Protein AF-A0A4Y7SFR7-F1 (afdb_monomer)

Secondary structure (DSSP, 8-state):
------HHHHHHHHHSS----TTEEEEEEEEEEESTTSTT-EEEEEEE-STT-TT-EEEEPPSS---HHHHHHHHHHHHHHHS-TTSEEEEEE--HHHHHIIIIIHHHHHHTTT-STTHHHHHHHHHHHHH-SS-EEEEE--TTSS-HHHHHHHHHHHHHHHSPP-S--

Sequence (169 aa):
MLSKLTLEGHLNRMYGSVLCSKGEMQVYTDGSSVGNGTNAARAGAGVFFGVGNRKNGSYRVPGPEQTNNRGEIYAVYRALLSADPHKHLTIYTDSVYVINMLTEWAPERAAGGWRVTNGDIFRAVVATIKSRPAPVVLRQVKGHSGNAHNDAADELAKKGAWLQWSGTF

Structure (mmCIF, N/CA/C/O backbone):
data_AF-A0A4Y7SFR7-F1
#
_entry.id   AF-A0A4Y7SFR7-F1
#
loop_
_atom_site.group_PDB
_atom_site.id
_atom_site.type_symbol
_atom_site.label_atom_id
_atom_site.label_alt_id
_atom_site.label_comp_id
_atom_site.label_asym_id
_atom_site.label_entity_id
_atom_site.label_seq_id
_atom_site.pdbx_PDB_ins_code
_atom_site.Cartn_x
_atom_site.Cartn_y
_atom_site.Cartn_z
_atom_site.occupancy
_atom_site.B_iso_or_equiv
_atom_site.auth_seq_id
_atom_site.auth_comp_id
_atom_site.auth_asym_id
_atom_site.auth_atom_id
_atom_site.pdbx_PDB_model_num
ATOM 1 N N . MET A 1 1 ? -46.996 20.084 27.160 1.00 41.44 1 MET A N 1
ATOM 2 C CA . MET A 1 1 ? -46.803 18.926 26.261 1.00 41.44 1 MET A CA 1
ATOM 3 C C . MET A 1 1 ? -45.345 18.952 25.813 1.00 41.44 1 MET A C 1
ATOM 5 O O . MET A 1 1 ? -44.991 19.805 25.013 1.00 41.44 1 MET A O 1
ATOM 9 N N . LEU A 1 2 ? -44.462 18.159 26.428 1.00 49.84 2 LEU A N 1
ATOM 10 C CA . LEU A 1 2 ? -43.043 18.144 26.047 1.00 49.84 2 LEU A CA 1
ATOM 11 C C . LEU A 1 2 ? -42.910 17.383 24.724 1.00 49.84 2 LEU A C 1
ATOM 13 O O . LEU A 1 2 ? -43.231 16.196 24.662 1.00 49.84 2 LEU A O 1
ATOM 17 N N . SER A 1 3 ? -42.489 18.072 23.664 1.00 61.78 3 SER A N 1
ATOM 18 C CA . SER A 1 3 ? -42.194 17.453 22.372 1.00 61.78 3 SER A CA 1
ATOM 19 C C . SER A 1 3 ? -41.123 16.381 22.567 1.00 61.78 3 SER A C 1
ATOM 21 O O . SER A 1 3 ? -40.047 16.677 23.092 1.00 61.78 3 SER A O 1
ATOM 23 N N . LYS A 1 4 ? -41.402 15.142 22.148 1.00 72.56 4 LYS A N 1
ATOM 24 C CA . LYS A 1 4 ? -40.386 14.087 22.104 1.00 72.56 4 LYS A CA 1
ATOM 25 C C . LYS A 1 4 ? -39.333 14.500 21.080 1.00 72.56 4 LYS A C 1
ATOM 27 O O . LYS A 1 4 ? -39.574 14.419 19.880 1.00 72.56 4 LYS A O 1
ATOM 32 N N . LEU A 1 5 ? -38.193 14.984 21.560 1.00 72.62 5 LEU A N 1
ATOM 33 C CA . LEU A 1 5 ? -37.014 15.155 20.721 1.00 72.62 5 LEU A CA 1
ATOM 34 C C . LEU A 1 5 ? -36.647 13.789 20.129 1.00 72.62 5 LEU A C 1
ATOM 36 O O . LEU A 1 5 ? -36.745 12.754 20.795 1.00 72.62 5 LEU A O 1
ATOM 40 N N . THR A 1 6 ? -36.243 13.790 18.863 1.00 80.19 6 THR A N 1
ATOM 41 C CA . THR A 1 6 ? -35.660 12.615 18.215 1.00 80.19 6 THR A CA 1
ATOM 42 C C . THR A 1 6 ? -34.358 12.231 18.927 1.00 80.19 6 THR A C 1
ATOM 44 O O . THR A 1 6 ? -33.751 13.051 19.621 1.00 80.19 6 THR A O 1
ATOM 47 N N . LEU A 1 7 ? -33.899 10.986 18.759 1.00 74.56 7 LEU A N 1
ATOM 48 C CA . LEU A 1 7 ? -32.610 10.540 19.308 1.00 74.56 7 LEU A CA 1
ATOM 49 C C . LEU A 1 7 ? -31.467 11.485 18.898 1.00 74.56 7 LEU A C 1
ATOM 51 O O . LEU A 1 7 ? -30.637 11.849 19.724 1.00 74.56 7 LEU A O 1
ATOM 55 N N . GLU A 1 8 ? -31.479 11.935 17.645 1.00 72.69 8 GLU A N 1
ATOM 56 C CA . GLU A 1 8 ? -30.536 12.919 17.111 1.00 72.69 8 GLU A CA 1
ATOM 57 C C . GLU A 1 8 ? -30.603 14.260 17.861 1.00 72.69 8 GLU A C 1
ATOM 59 O O . GLU A 1 8 ? -29.572 14.793 18.269 1.00 72.69 8 GLU A O 1
ATOM 64 N N . GLY A 1 9 ? -31.812 14.760 18.146 1.00 81.00 9 GLY A N 1
ATOM 65 C CA . GLY A 1 9 ? -32.014 15.973 18.942 1.00 81.00 9 GLY A CA 1
ATOM 66 C C . GLY A 1 9 ? -31.517 15.846 20.387 1.00 81.00 9 GLY A C 1
ATOM 67 O O . GLY A 1 9 ? -30.970 16.801 20.938 1.00 81.00 9 GLY A O 1
ATOM 68 N N . HIS A 1 10 ? -31.650 14.665 21.000 1.00 84.12 10 HIS A N 1
ATOM 69 C CA . HIS A 1 10 ? -31.079 14.398 22.324 1.00 84.12 10 HIS A CA 1
ATOM 70 C C . HIS A 1 10 ? -29.546 14.370 22.306 1.00 84.12 10 HIS A C 1
ATOM 72 O O . HIS A 1 10 ? -28.918 14.972 23.178 1.00 84.12 10 HIS A O 1
ATOM 78 N N . LEU A 1 11 ? -28.943 13.707 21.317 1.00 81.69 11 LEU A N 1
ATOM 79 C CA . LEU A 1 11 ? -27.488 13.579 21.211 1.00 81.69 11 LEU A CA 1
ATOM 80 C C . LEU A 1 11 ? -26.813 14.924 20.922 1.00 81.69 11 LEU A C 1
ATOM 82 O O . LEU A 1 11 ? -25.828 15.258 21.578 1.00 81.69 11 LEU A O 1
ATOM 86 N N . ASN A 1 12 ? -27.378 15.728 20.017 1.00 78.62 12 ASN A N 1
ATOM 87 C CA . ASN A 1 12 ? -26.839 17.048 19.682 1.00 78.62 12 ASN A CA 1
ATOM 88 C C . ASN A 1 12 ? -26.905 18.012 20.880 1.00 78.62 12 ASN A C 1
ATOM 90 O O . ASN A 1 12 ? -25.972 18.762 21.145 1.00 78.62 12 ASN A O 1
ATOM 94 N N . ARG A 1 13 ? -27.976 17.942 21.682 1.00 83.56 13 ARG A N 1
ATOM 95 C CA . ARG A 1 13 ? -28.082 18.732 22.918 1.00 83.56 13 ARG A CA 1
ATOM 96 C C . ARG A 1 13 ? -27.041 18.332 23.969 1.00 83.56 13 ARG A C 1
ATOM 98 O O . ARG A 1 13 ? -26.591 19.189 24.721 1.00 83.56 13 ARG A O 1
ATOM 105 N N . MET A 1 14 ? -26.707 17.045 24.059 1.00 82.50 14 MET A N 1
ATOM 106 C CA . MET A 1 14 ? -25.790 16.526 25.076 1.00 82.50 14 MET A CA 1
ATOM 107 C C . MET A 1 14 ? -24.320 16.758 24.719 1.00 82.50 14 MET A C 1
ATOM 109 O O . MET A 1 14 ? -23.529 17.070 25.605 1.00 82.50 14 MET A O 1
ATOM 113 N N . TYR A 1 15 ? -23.953 16.610 23.445 1.00 79.00 15 TYR A N 1
ATOM 114 C CA . TYR A 1 15 ? -22.549 16.602 23.030 1.00 79.00 15 TYR A CA 1
ATOM 115 C C . TYR A 1 15 ? -22.183 17.665 21.979 1.00 79.00 15 TYR A C 1
ATOM 117 O O . TYR A 1 15 ? -21.015 17.778 21.612 1.00 79.00 15 TYR A O 1
ATOM 125 N N . GLY A 1 16 ? -23.147 18.443 21.480 1.00 75.69 16 GLY A N 1
ATOM 126 C CA . GLY A 1 16 ? -22.974 19.266 20.281 1.00 75.69 16 GLY A CA 1
ATOM 127 C C . GLY A 1 16 ? -22.976 18.426 18.999 1.00 75.69 16 GLY A C 1
ATOM 128 O O . GLY A 1 16 ? -23.386 17.262 18.998 1.00 75.69 16 GLY A O 1
ATOM 129 N N . SER A 1 17 ? -22.507 19.010 17.892 1.00 64.25 17 SER A N 1
ATOM 130 C CA . SER A 1 17 ? -22.423 18.321 16.598 1.00 64.25 17 SER A CA 1
ATOM 131 C C . SER A 1 17 ? -21.336 17.238 16.645 1.00 64.25 17 SER A C 1
ATOM 133 O O . SER A 1 17 ? -20.165 17.497 16.371 1.00 64.25 17 SER A O 1
ATOM 135 N N . VAL A 1 18 ? -21.709 16.025 17.057 1.00 59.28 18 VAL A N 1
ATOM 136 C CA . VAL A 1 18 ? -20.794 14.882 17.169 1.00 59.28 18 VAL A CA 1
ATOM 137 C C . VAL A 1 18 ? -20.971 13.946 15.985 1.00 59.28 18 VAL A C 1
ATOM 139 O O . VAL A 1 18 ? -22.001 13.291 15.833 1.00 59.28 18 VAL A O 1
ATOM 142 N N . LEU A 1 19 ? -19.921 13.824 15.173 1.00 54.00 19 LEU A N 1
ATOM 143 C CA . LEU A 1 19 ? -19.813 12.792 14.146 1.00 54.00 19 LEU A CA 1
ATOM 144 C C . LEU A 1 19 ? -19.311 11.493 14.791 1.00 54.00 19 LEU A C 1
ATOM 146 O O . LEU A 1 19 ? -18.157 11.384 15.199 1.00 54.00 19 LEU A O 1
ATOM 150 N N . CYS A 1 20 ? -20.181 10.487 14.887 1.00 51.09 20 CYS A N 1
ATOM 151 C CA . CYS A 1 20 ? -19.804 9.152 15.345 1.00 51.09 20 CYS A CA 1
ATOM 152 C C . CYS A 1 20 ? -19.335 8.304 14.151 1.00 51.09 20 CYS A C 1
ATOM 154 O O . CYS A 1 20 ? -20.140 7.668 13.473 1.00 51.09 20 CYS A O 1
ATOM 156 N N . SER A 1 21 ? -18.025 8.268 13.891 1.00 50.22 21 SER A N 1
ATOM 157 C CA . SER A 1 21 ? -17.428 7.330 12.929 1.00 50.22 21 SER A CA 1
ATOM 158 C C . SER A 1 21 ? -17.252 5.954 13.584 1.00 50.22 21 SER A C 1
ATOM 160 O O . SER A 1 21 ? -16.174 5.576 14.030 1.00 50.22 21 SER A O 1
ATOM 162 N N . LYS A 1 22 ? -18.334 5.172 13.685 1.00 52.88 22 LYS A N 1
ATOM 163 C CA . LYS A 1 22 ? -18.271 3.767 14.149 1.00 52.88 22 LYS A CA 1
ATOM 164 C C . LYS A 1 22 ? -17.786 2.780 13.071 1.00 52.88 22 LYS A C 1
ATOM 166 O O . LYS A 1 22 ? -17.892 1.569 13.255 1.00 52.88 22 LYS A O 1
ATOM 171 N N . GLY A 1 23 ? -17.265 3.268 11.944 1.00 64.44 23 GLY A N 1
ATOM 172 C CA . GLY A 1 23 ? -17.009 2.454 10.751 1.00 64.44 23 GLY A CA 1
ATOM 173 C C . GLY A 1 23 ? -15.723 2.762 9.993 1.00 64.44 23 GLY A C 1
ATOM 174 O O . GLY A 1 23 ? -15.538 2.198 8.920 1.00 64.44 23 GLY A O 1
ATOM 175 N N . GLU A 1 24 ? -14.849 3.626 10.506 1.00 82.69 24 GLU A N 1
ATOM 176 C CA . GLU A 1 24 ? -13.572 3.920 9.857 1.00 82.69 24 GLU A CA 1
ATOM 177 C C . GLU A 1 24 ? -12.492 2.938 10.304 1.00 82.69 24 GLU A C 1
ATOM 179 O O . GLU A 1 24 ? -12.253 2.726 11.493 1.00 82.69 24 GLU A O 1
ATOM 184 N N . MET A 1 25 ? -11.843 2.314 9.329 1.00 94.31 25 MET A N 1
ATOM 185 C CA . MET A 1 25 ? -10.641 1.527 9.542 1.00 94.31 25 MET A CA 1
ATOM 186 C C . MET A 1 25 ? -9.436 2.401 9.252 1.00 94.31 25 MET A C 1
ATOM 188 O O . MET A 1 25 ? -9.374 3.058 8.217 1.00 94.31 25 MET A O 1
ATOM 192 N N . GLN A 1 26 ? -8.463 2.354 10.147 1.00 96.81 26 GLN A N 1
ATOM 193 C CA . GLN A 1 26 ? -7.177 3.003 9.962 1.00 96.81 26 GLN A CA 1
ATOM 194 C C . GLN A 1 26 ? -6.113 1.934 9.775 1.00 96.81 26 GLN A C 1
ATOM 196 O O . GLN A 1 26 ? -6.146 0.890 10.434 1.00 96.81 26 GLN A O 1
ATOM 201 N N . VAL A 1 27 ? -5.187 2.189 8.864 1.00 98.38 27 VAL A N 1
ATOM 202 C CA . VAL A 1 27 ? -4.085 1.281 8.575 1.00 98.38 27 VAL A CA 1
ATOM 203 C C . VAL A 1 27 ? -2.837 2.071 8.239 1.00 98.38 27 VAL A C 1
ATOM 205 O O . VAL A 1 27 ? -2.905 3.053 7.510 1.00 98.38 27 VAL A O 1
ATOM 208 N N . TYR A 1 28 ? -1.705 1.631 8.768 1.00 98.44 28 TYR A N 1
ATOM 209 C CA . TYR A 1 28 ? -0.384 2.138 8.436 1.00 98.44 28 TYR A CA 1
ATOM 210 C C . TYR A 1 28 ? 0.286 1.147 7.496 1.00 98.44 28 TYR A C 1
ATOM 212 O O . TYR A 1 28 ? 0.202 -0.068 7.704 1.00 98.44 28 TYR A O 1
ATOM 220 N N . THR A 1 29 ? 0.904 1.661 6.442 1.00 98.62 29 THR A N 1
ATOM 221 C CA . THR A 1 29 ? 1.552 0.853 5.412 1.00 98.62 29 THR A CA 1
ATOM 222 C C . THR A 1 29 ? 2.956 1.347 5.166 1.00 98.62 29 THR A C 1
ATOM 224 O O . THR A 1 29 ? 3.144 2.551 4.989 1.00 98.62 29 THR A O 1
ATOM 227 N N . ASP A 1 30 ? 3.892 0.410 5.065 1.00 98.06 30 ASP A N 1
ATOM 228 C CA . ASP A 1 30 ? 5.276 0.714 4.727 1.00 98.06 30 ASP A CA 1
ATOM 229 C C . ASP A 1 30 ? 5.892 -0.372 3.832 1.00 98.06 30 ASP A C 1
ATOM 231 O O . ASP A 1 30 ? 5.442 -1.526 3.812 1.00 98.06 30 ASP A O 1
ATOM 235 N N . GLY A 1 31 ? 6.905 0.013 3.064 1.00 97.06 31 GLY A N 1
ATOM 236 C CA . GLY A 1 31 ? 7.706 -0.844 2.211 1.00 97.06 31 GLY A CA 1
ATOM 237 C C . GLY A 1 31 ? 9.170 -0.809 2.617 1.00 97.06 31 GLY A C 1
ATOM 238 O O . GLY A 1 31 ? 9.740 0.242 2.868 1.00 97.06 31 GLY A O 1
ATOM 239 N N . SER A 1 32 ? 9.803 -1.978 2.612 1.00 96.12 32 SER A N 1
ATOM 240 C CA . SER A 1 32 ? 11.228 -2.104 2.904 1.00 96.12 32 SER A CA 1
ATOM 241 C C . SER A 1 32 ? 11.906 -2.919 1.818 1.00 96.12 32 SER A C 1
ATOM 243 O O . SER A 1 32 ? 11.313 -3.839 1.252 1.00 96.12 32 SER A O 1
ATOM 245 N N . SER A 1 33 ? 13.169 -2.622 1.532 1.00 94.69 33 SER A N 1
ATOM 246 C CA . SER A 1 33 ? 13.994 -3.466 0.673 1.00 94.69 33 SER A CA 1
ATOM 247 C C . SER A 1 33 ? 15.395 -3.636 1.241 1.00 94.69 33 SER A C 1
ATOM 249 O O . SER A 1 33 ? 16.042 -2.679 1.658 1.00 94.69 33 SER A O 1
ATOM 251 N N . VAL A 1 34 ? 15.878 -4.876 1.241 1.00 91.19 34 VAL A N 1
ATOM 252 C CA . VAL A 1 34 ? 17.259 -5.218 1.597 1.00 91.19 34 VAL A CA 1
ATOM 253 C C . VAL A 1 34 ? 18.044 -5.419 0.311 1.00 91.19 34 VAL A C 1
ATOM 255 O O . VAL A 1 34 ? 17.543 -6.067 -0.605 1.00 91.19 34 VAL A O 1
ATOM 258 N N . GLY A 1 35 ? 19.264 -4.879 0.237 1.00 84.94 35 GLY A N 1
ATOM 259 C CA . GLY A 1 35 ? 20.118 -5.011 -0.949 1.00 84.94 35 GLY A CA 1
ATOM 260 C C . GLY A 1 35 ? 19.536 -4.329 -2.191 1.00 84.94 35 GLY A C 1
ATOM 261 O O . GLY A 1 35 ? 19.737 -4.821 -3.300 1.00 84.94 35 GLY A O 1
ATOM 262 N N . ASN A 1 36 ? 18.778 -3.243 -2.007 1.00 80.38 36 ASN A N 1
ATOM 263 C CA . ASN A 1 36 ? 18.114 -2.510 -3.083 1.00 80.38 36 ASN A CA 1
ATOM 264 C C . ASN A 1 36 ? 19.099 -2.144 -4.211 1.00 80.38 36 ASN A C 1
ATOM 266 O O . ASN A 1 36 ? 20.207 -1.682 -3.945 1.00 80.38 36 ASN A O 1
ATOM 270 N N . GLY A 1 37 ? 18.696 -2.364 -5.465 1.00 75.06 37 GLY A N 1
ATOM 271 C CA . GLY A 1 37 ? 19.549 -2.148 -6.641 1.00 75.06 37 GLY A CA 1
ATOM 272 C C . GLY A 1 37 ? 20.547 -3.274 -6.946 1.00 75.06 37 GLY A C 1
ATOM 273 O O . GLY A 1 37 ? 21.329 -3.143 -7.882 1.00 75.06 37 GLY A O 1
ATOM 274 N N . THR A 1 38 ? 20.521 -4.384 -6.199 1.00 85.56 38 THR A N 1
ATOM 275 C CA . THR A 1 38 ? 21.367 -5.566 -6.448 1.00 85.56 38 THR A CA 1
ATOM 276 C C . THR A 1 38 ? 20.540 -6.786 -6.862 1.00 85.56 38 THR A C 1
ATOM 278 O O . THR A 1 38 ? 19.337 -6.851 -6.622 1.00 85.56 38 THR A O 1
ATOM 281 N N . ASN A 1 39 ? 21.190 -7.817 -7.411 1.00 81.31 39 ASN A N 1
ATOM 282 C CA . ASN A 1 39 ? 20.532 -9.092 -7.746 1.00 81.31 39 ASN A CA 1
ATOM 283 C C . ASN A 1 39 ? 20.053 -9.876 -6.511 1.00 81.31 39 ASN A C 1
ATOM 285 O O . ASN A 1 39 ? 19.255 -10.800 -6.635 1.00 81.31 39 ASN A O 1
ATOM 289 N N . ALA A 1 40 ? 20.544 -9.519 -5.321 1.00 86.88 40 ALA A N 1
ATOM 290 C CA . ALA A 1 40 ? 20.113 -10.093 -4.053 1.00 86.88 40 ALA A CA 1
ATOM 291 C C . ALA A 1 40 ? 18.984 -9.279 -3.401 1.00 86.88 40 ALA A C 1
ATOM 293 O O . ALA A 1 40 ? 18.648 -9.538 -2.244 1.00 86.88 40 ALA A O 1
ATOM 294 N N . ALA A 1 41 ? 18.421 -8.292 -4.110 1.00 92.75 41 ALA A N 1
ATOM 295 C CA . ALA A 1 41 ? 17.396 -7.427 -3.562 1.00 92.75 41 ALA A CA 1
ATOM 296 C C . ALA A 1 41 ? 16.161 -8.226 -3.129 1.00 92.75 41 ALA A C 1
ATOM 298 O O . ALA A 1 41 ? 15.663 -9.102 -3.842 1.00 92.75 41 ALA A O 1
ATOM 299 N N . ARG A 1 42 ? 15.650 -7.920 -1.9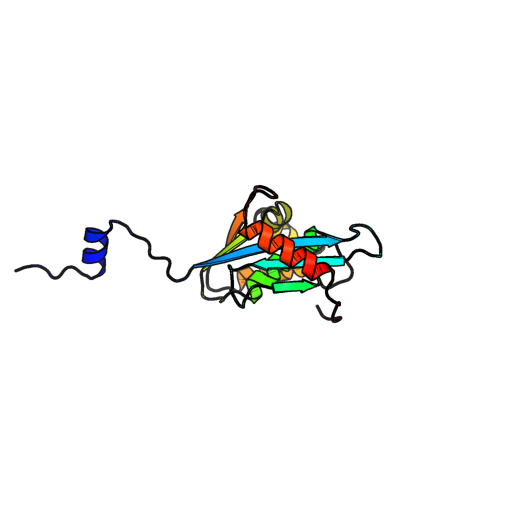37 1.00 95.06 42 ARG A N 1
ATOM 300 C CA . ARG A 1 42 ? 14.423 -8.518 -1.400 1.00 95.06 42 ARG A CA 1
ATOM 301 C C . ARG A 1 42 ? 13.555 -7.411 -0.847 1.00 95.06 42 ARG A C 1
ATOM 303 O O . ARG A 1 42 ? 13.985 -6.707 0.061 1.00 95.06 42 ARG A O 1
ATOM 310 N N . ALA A 1 43 ? 12.348 -7.273 -1.379 1.00 96.62 43 ALA A N 1
ATOM 311 C CA . ALA A 1 43 ? 11.396 -6.278 -0.924 1.00 96.62 43 ALA A CA 1
ATOM 312 C C . ALA A 1 43 ? 10.293 -6.918 -0.077 1.00 96.62 43 ALA A C 1
ATOM 314 O O . ALA A 1 43 ? 9.843 -8.042 -0.326 1.00 96.62 43 ALA A O 1
ATOM 315 N N . GLY A 1 44 ? 9.869 -6.185 0.940 1.00 97.56 44 GLY A N 1
ATOM 316 C CA . GLY A 1 44 ? 8.810 -6.538 1.862 1.00 97.56 44 GLY A CA 1
ATOM 317 C C . GLY A 1 44 ? 7.800 -5.410 1.999 1.00 97.56 44 GLY A C 1
ATOM 318 O O . GLY A 1 44 ? 8.104 -4.248 1.744 1.00 97.56 44 GLY A O 1
ATOM 319 N N . ALA A 1 45 ? 6.594 -5.783 2.401 1.00 98.31 45 ALA A N 1
ATOM 320 C CA . ALA A 1 45 ? 5.493 -4.874 2.661 1.00 98.31 45 ALA A CA 1
ATOM 321 C C . ALA A 1 45 ? 4.918 -5.142 4.051 1.00 98.31 45 ALA A C 1
ATOM 323 O O . ALA A 1 45 ? 4.718 -6.300 4.435 1.00 98.31 45 ALA A O 1
ATOM 324 N N . GLY A 1 46 ? 4.652 -4.073 4.791 1.00 98.44 46 GLY A N 1
ATOM 325 C CA . GLY A 1 46 ? 4.081 -4.103 6.12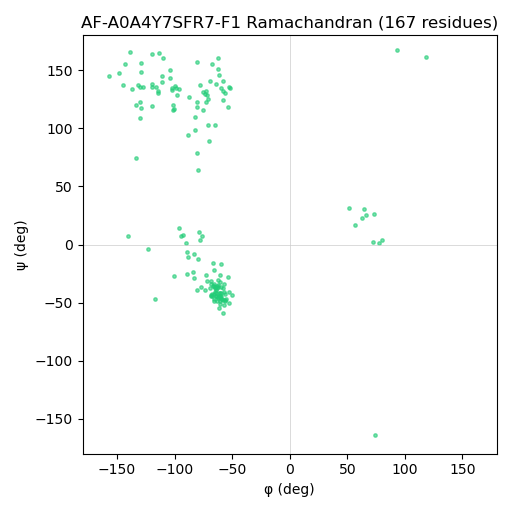9 1.00 98.44 46 GLY A CA 1
ATOM 326 C C . GLY A 1 46 ? 2.718 -3.430 6.156 1.00 98.44 46 GLY A C 1
ATOM 327 O O . GLY A 1 46 ? 2.530 -2.363 5.579 1.00 98.44 46 GLY A O 1
ATOM 328 N N . VAL A 1 47 ? 1.756 -4.065 6.823 1.00 98.62 47 VAL A N 1
ATOM 329 C CA . VAL A 1 47 ? 0.403 -3.529 7.014 1.00 98.62 47 VAL A CA 1
ATOM 330 C C . VAL A 1 47 ? 0.043 -3.620 8.488 1.00 98.62 47 VAL A C 1
ATOM 332 O O . VAL A 1 47 ? 0.036 -4.715 9.051 1.00 98.62 47 VAL A O 1
ATOM 335 N N . PHE A 1 48 ? -0.287 -2.488 9.105 1.00 98.38 48 PHE A N 1
ATOM 336 C CA . PHE A 1 48 ? -0.557 -2.384 10.536 1.00 98.38 48 PHE A CA 1
ATOM 337 C C . PHE A 1 48 ? -1.879 -1.654 10.818 1.00 98.38 48 PHE A C 1
ATOM 339 O O . PHE A 1 48 ? -1.994 -0.444 10.659 1.00 98.38 48 PHE A O 1
ATOM 346 N N . PHE A 1 49 ? -2.885 -2.395 11.275 1.00 96.88 49 PHE A N 1
ATOM 347 C CA . PHE A 1 49 ? -4.207 -1.912 11.690 1.00 96.88 49 PHE A CA 1
ATOM 348 C C . PHE A 1 49 ? -4.315 -1.654 13.209 1.00 96.88 49 PHE A C 1
ATOM 350 O O . PHE A 1 49 ? -5.417 -1.443 13.718 1.00 96.88 49 PHE A O 1
ATOM 357 N N . GLY A 1 50 ? -3.210 -1.738 13.958 1.00 94.25 50 GLY A N 1
ATOM 358 C CA . GLY A 1 50 ? -3.180 -1.547 15.414 1.00 94.25 50 GLY A CA 1
ATOM 359 C C . GLY A 1 50 ? -2.716 -2.779 16.194 1.00 94.25 50 GLY A C 1
ATOM 360 O O . GLY A 1 50 ? -2.719 -3.904 15.692 1.00 94.25 50 GLY A O 1
ATOM 361 N N . VAL A 1 51 ? -2.300 -2.578 17.446 1.00 92.12 51 VAL A N 1
ATOM 362 C CA . VAL A 1 51 ? -1.755 -3.641 18.310 1.00 92.12 51 VAL A CA 1
ATOM 363 C C . VAL A 1 51 ? -2.770 -4.777 18.485 1.00 92.12 51 VAL A C 1
ATOM 365 O O . VAL A 1 51 ? -3.944 -4.542 18.753 1.00 92.12 51 VAL A O 1
ATOM 368 N N . GLY A 1 52 ? -2.320 -6.023 18.306 1.00 91.44 52 GLY A N 1
ATOM 369 C CA . GLY A 1 52 ? -3.164 -7.218 18.436 1.00 91.44 52 GLY A CA 1
ATOM 370 C C . GLY A 1 52 ? -4.178 -7.428 17.304 1.00 91.44 52 GLY A C 1
ATOM 371 O O . GLY A 1 52 ? -4.935 -8.399 17.332 1.00 91.44 52 GLY A O 1
ATOM 372 N N . ASN A 1 53 ? -4.205 -6.561 16.286 1.00 94.12 53 ASN A N 1
ATOM 373 C CA . ASN A 1 53 ? -5.123 -6.726 15.170 1.00 94.12 53 ASN A CA 1
ATOM 374 C C . ASN A 1 53 ? -4.682 -7.890 14.270 1.00 94.12 53 ASN A C 1
ATOM 376 O O . ASN A 1 53 ? -3.594 -7.887 13.698 1.00 94.12 53 ASN A O 1
ATOM 380 N N . ARG A 1 54 ? -5.572 -8.871 14.088 1.00 95.00 54 ARG A N 1
ATOM 381 C CA . ARG A 1 54 ? -5.355 -10.044 13.224 1.00 95.00 54 ARG A CA 1
ATOM 382 C C . ARG A 1 54 ? -5.103 -9.713 11.750 1.00 95.00 54 ARG A C 1
ATOM 384 O O . ARG A 1 54 ? -4.670 -10.591 11.015 1.00 95.00 54 ARG A O 1
ATOM 391 N N . LYS A 1 55 ? -5.431 -8.497 11.303 1.00 95.94 55 LYS A N 1
ATOM 392 C CA . LYS A 1 55 ? -5.168 -8.027 9.935 1.00 95.94 55 LYS A CA 1
ATOM 393 C C . LYS A 1 55 ? -3.742 -7.502 9.741 1.00 95.94 55 LYS A C 1
ATOM 395 O O . LYS A 1 55 ? -3.373 -7.198 8.609 1.00 95.94 55 LYS A O 1
ATOM 400 N N . ASN A 1 56 ? -2.957 -7.371 10.813 1.00 97.56 56 ASN A N 1
ATOM 401 C CA . ASN A 1 56 ? -1.553 -6.995 10.696 1.00 97.56 56 ASN A CA 1
ATOM 402 C C . ASN A 1 56 ? -0.787 -8.074 9.935 1.00 97.56 56 ASN A C 1
ATOM 404 O O . ASN A 1 56 ? -0.988 -9.264 10.183 1.00 97.56 56 ASN A O 1
ATOM 408 N N . GLY A 1 57 ? 0.110 -7.671 9.041 1.00 97.56 57 GLY A N 1
ATOM 409 C CA . GLY A 1 57 ? 0.835 -8.631 8.222 1.00 97.56 57 GLY A CA 1
ATOM 410 C C . GLY A 1 57 ? 2.152 -8.112 7.676 1.00 97.56 57 GLY A C 1
ATOM 411 O O . GLY A 1 57 ? 2.283 -6.941 7.323 1.00 97.56 57 GLY A O 1
ATOM 412 N N . SER A 1 58 ? 3.102 -9.039 7.588 1.00 98.25 58 SER A N 1
ATOM 413 C CA . SER A 1 58 ? 4.336 -8.924 6.822 1.00 98.25 58 SER A CA 1
ATOM 414 C C . SER A 1 58 ? 4.187 -9.725 5.543 1.00 98.25 58 SER A C 1
ATOM 416 O O . SER A 1 58 ? 3.770 -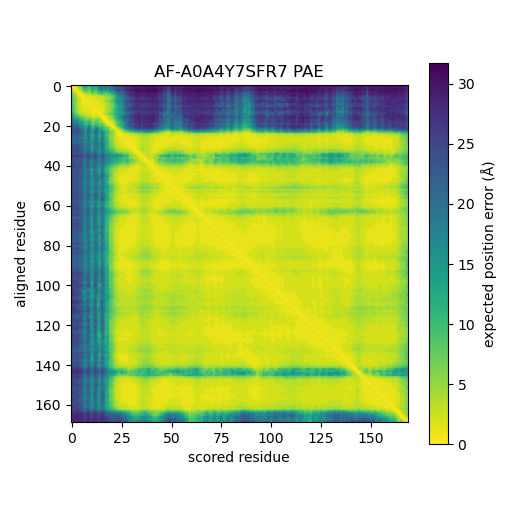10.884 5.584 1.00 98.25 58 SER A O 1
ATOM 418 N N . TYR A 1 59 ? 4.557 -9.137 4.414 1.00 97.25 59 TYR A N 1
ATOM 419 C CA . TYR A 1 59 ? 4.380 -9.772 3.117 1.00 97.25 59 TYR A CA 1
ATOM 420 C C . TYR A 1 59 ? 5.650 -9.688 2.289 1.00 97.25 59 TYR A C 1
ATOM 422 O O . TYR A 1 59 ? 6.283 -8.635 2.216 1.00 97.25 59 TYR A O 1
ATOM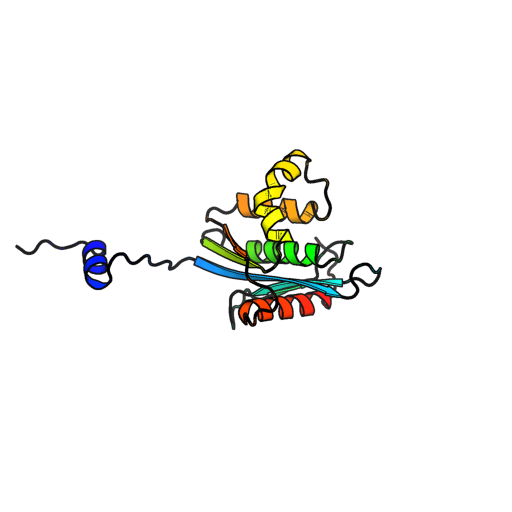 430 N N . ARG A 1 60 ? 5.999 -10.797 1.629 1.00 96.44 60 ARG A N 1
ATOM 431 C CA . ARG A 1 60 ? 7.027 -10.779 0.592 1.00 96.44 60 ARG A CA 1
ATOM 432 C C . ARG A 1 60 ? 6.462 -10.102 -0.649 1.00 96.44 60 ARG A C 1
ATOM 434 O O . ARG A 1 60 ? 5.381 -10.479 -1.099 1.00 96.44 60 ARG A O 1
ATOM 441 N N . VAL A 1 61 ? 7.185 -9.133 -1.204 1.00 95.88 61 VAL A N 1
ATOM 442 C CA . VAL A 1 61 ? 6.775 -8.473 -2.448 1.00 95.88 61 VAL A CA 1
ATOM 443 C C . VAL A 1 61 ? 6.943 -9.449 -3.614 1.00 95.88 61 VAL A C 1
ATOM 445 O O . VAL A 1 61 ? 8.043 -9.981 -3.796 1.00 95.88 61 VAL A O 1
ATOM 448 N N . PRO A 1 62 ? 5.890 -9.701 -4.408 1.00 92.56 62 PRO A N 1
ATOM 449 C CA . PRO A 1 62 ? 5.965 -10.598 -5.548 1.00 92.56 62 PRO A CA 1
ATOM 450 C C . PRO A 1 62 ? 6.574 -9.913 -6.779 1.00 92.56 62 PRO A C 1
ATOM 452 O O . PRO A 1 62 ? 6.494 -8.692 -6.964 1.00 92.56 62 PRO A O 1
ATOM 455 N N . GLY A 1 63 ? 7.109 -10.737 -7.675 1.00 88.81 63 GLY A N 1
ATOM 456 C CA . GLY A 1 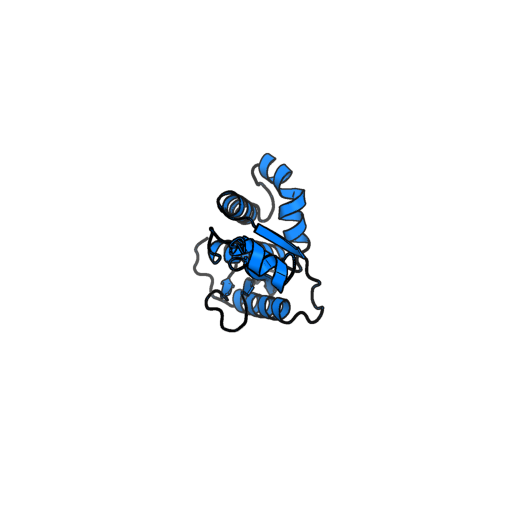63 ? 7.668 -10.305 -8.952 1.00 88.81 63 GLY A CA 1
ATOM 457 C C . GLY A 1 63 ? 9.178 -10.044 -8.902 1.00 88.81 63 GLY A C 1
ATOM 458 O O . GLY A 1 63 ? 9.776 -10.009 -7.827 1.00 88.81 63 GLY A O 1
ATOM 459 N N . PRO A 1 64 ? 9.805 -9.900 -10.080 1.00 84.00 64 PRO A N 1
ATOM 460 C CA . PRO A 1 64 ? 11.260 -9.833 -10.211 1.00 84.00 64 PRO A CA 1
ATOM 461 C C . PRO A 1 64 ? 11.849 -8.519 -9.686 1.00 84.00 64 PRO A C 1
ATOM 463 O O . PRO A 1 64 ? 12.966 -8.501 -9.179 1.00 84.00 64 PRO A O 1
ATOM 466 N N . GLU A 1 65 ? 11.100 -7.420 -9.779 1.00 90.25 65 GLU A N 1
ATOM 467 C CA . GLU A 1 65 ? 11.501 -6.144 -9.197 1.00 90.25 65 GLU A CA 1
ATOM 468 C C . GLU A 1 65 ? 11.391 -6.229 -7.670 1.00 90.25 65 GLU A C 1
ATOM 470 O O . GLU A 1 65 ? 10.364 -6.640 -7.131 1.00 90.25 65 GLU A O 1
ATOM 475 N N . GLN A 1 66 ? 12.453 -5.858 -6.958 1.00 94.12 66 GLN A N 1
ATOM 476 C CA . GLN A 1 66 ? 12.518 -5.911 -5.495 1.00 94.12 66 GLN A CA 1
ATOM 477 C C . GLN A 1 66 ? 13.086 -4.588 -4.970 1.00 94.12 66 GLN A C 1
ATOM 479 O O . GLN A 1 66 ? 14.239 -4.502 -4.564 1.00 94.12 66 GLN A O 1
ATOM 484 N N . THR A 1 67 ? 12.270 -3.535 -5.012 1.00 95.88 67 THR A N 1
ATOM 485 C CA . THR A 1 67 ? 12.653 -2.170 -4.615 1.00 95.88 67 THR A CA 1
ATOM 486 C C . THR A 1 67 ? 11.793 -1.659 -3.464 1.00 95.88 67 THR A C 1
ATOM 488 O O . THR A 1 67 ? 10.713 -2.201 -3.211 1.00 95.88 67 THR A O 1
ATOM 491 N N . ASN A 1 68 ? 12.244 -0.590 -2.795 1.00 95.44 68 ASN A N 1
ATOM 492 C CA . ASN A 1 68 ? 11.473 0.045 -1.721 1.00 95.44 68 ASN A CA 1
ATOM 493 C C . ASN A 1 68 ? 10.094 0.493 -2.210 1.00 95.44 68 ASN A C 1
ATOM 495 O O . ASN A 1 68 ? 9.081 0.052 -1.677 1.00 95.44 68 ASN A O 1
ATOM 499 N N . ASN A 1 69 ? 10.058 1.255 -3.309 1.00 96.38 69 ASN A N 1
ATOM 500 C CA . ASN A 1 69 ? 8.816 1.771 -3.887 1.00 96.38 69 ASN A CA 1
ATOM 501 C C . ASN A 1 69 ? 7.840 0.640 -4.227 1.00 96.38 69 ASN A C 1
ATOM 503 O O . ASN A 1 69 ? 6.648 0.755 -3.967 1.00 96.38 69 ASN A O 1
ATOM 507 N N . ARG A 1 70 ? 8.319 -0.490 -4.770 1.00 96.75 70 ARG A N 1
ATOM 508 C CA . ARG A 1 70 ? 7.435 -1.633 -5.040 1.00 96.75 70 ARG A CA 1
ATOM 509 C C . ARG A 1 70 ? 6.847 -2.213 -3.753 1.00 96.75 70 ARG A C 1
ATOM 511 O O . ARG A 1 70 ? 5.673 -2.578 -3.739 1.00 96.75 70 ARG A O 1
ATOM 518 N N . GLY A 1 71 ? 7.644 -2.273 -2.685 1.00 97.12 71 GLY A N 1
ATOM 519 C CA . GLY A 1 71 ? 7.186 -2.638 -1.344 1.00 97.12 71 GLY A CA 1
ATOM 520 C C . GLY A 1 71 ? 6.106 -1.705 -0.813 1.00 97.12 71 GLY A C 1
ATOM 521 O O . GLY A 1 71 ? 5.067 -2.187 -0.371 1.00 97.12 71 GLY A O 1
ATOM 522 N N . GLU A 1 72 ? 6.297 -0.394 -0.940 1.00 98.06 72 GLU A N 1
ATOM 523 C CA . GLU A 1 72 ? 5.341 0.619 -0.476 1.00 98.06 72 GLU A CA 1
ATOM 524 C C . GLU A 1 72 ? 3.996 0.499 -1.216 1.00 98.06 72 GLU A C 1
ATOM 526 O O . GLU A 1 72 ? 2.931 0.452 -0.598 1.00 98.06 72 GLU A O 1
ATOM 531 N N . ILE A 1 73 ? 4.028 0.348 -2.546 1.00 98.19 73 ILE A N 1
ATOM 532 C CA . ILE A 1 73 ? 2.817 0.153 -3.362 1.00 98.19 73 ILE A CA 1
ATOM 533 C C . ILE A 1 73 ? 2.125 -1.164 -2.985 1.00 98.19 73 ILE A C 1
ATOM 535 O O . ILE A 1 73 ? 0.900 -1.221 -2.842 1.00 98.19 73 ILE A O 1
ATOM 539 N N . TYR A 1 74 ? 2.901 -2.240 -2.817 1.00 98.12 74 TYR A N 1
ATOM 540 C CA . TYR A 1 74 ? 2.354 -3.540 -2.445 1.00 98.12 74 TYR A CA 1
ATOM 541 C C . TYR A 1 74 ? 1.741 -3.517 -1.039 1.00 98.12 74 TYR A C 1
ATOM 543 O O . TYR A 1 74 ? 0.708 -4.145 -0.823 1.00 98.12 74 TYR A O 1
ATOM 551 N N . ALA A 1 75 ? 2.299 -2.748 -0.102 1.00 98.56 75 ALA A N 1
ATOM 552 C CA . ALA A 1 75 ? 1.727 -2.557 1.228 1.00 98.56 75 ALA A CA 1
ATOM 553 C C . ALA A 1 75 ? 0.331 -1.925 1.161 1.00 98.56 75 ALA A C 1
ATOM 555 O O . ALA A 1 75 ? -0.607 -2.449 1.768 1.00 98.56 75 ALA A O 1
ATOM 556 N N . VAL A 1 76 ? 0.150 -0.885 0.339 1.00 98.69 76 VAL A N 1
ATOM 557 C CA . VAL A 1 76 ? -1.179 -0.308 0.072 1.00 98.69 76 VAL A CA 1
ATOM 558 C C . VAL A 1 76 ? -2.123 -1.337 -0.538 1.00 98.69 76 VAL A C 1
ATOM 560 O O . VAL A 1 76 ? -3.267 -1.462 -0.095 1.00 98.69 76 VAL A O 1
ATOM 563 N N . TYR A 1 77 ? -1.658 -2.123 -1.510 1.00 98.50 77 TYR A N 1
ATOM 564 C CA . TYR A 1 77 ? -2.481 -3.176 -2.103 1.00 98.50 77 TYR A CA 1
ATOM 565 C C . TYR A 1 77 ? -2.944 -4.199 -1.054 1.00 98.50 77 TYR A C 1
ATOM 567 O O . TYR A 1 77 ? -4.132 -4.506 -0.955 1.00 98.50 77 TYR A O 1
ATOM 575 N N . ARG A 1 78 ? -2.033 -4.674 -0.199 1.00 98.38 78 ARG A N 1
ATOM 576 C CA . ARG A 1 78 ? -2.351 -5.618 0.883 1.00 98.38 78 ARG A CA 1
ATOM 577 C C . ARG A 1 78 ? -3.285 -5.024 1.930 1.00 98.38 78 ARG A C 1
ATOM 579 O O . ARG A 1 78 ? -4.158 -5.743 2.421 1.00 98.38 78 ARG A O 1
ATOM 586 N N . ALA A 1 79 ? -3.147 -3.740 2.242 1.00 98.50 79 ALA A N 1
ATOM 587 C CA . ALA A 1 79 ? -4.064 -3.035 3.126 1.00 98.50 79 ALA A CA 1
ATOM 588 C C . ALA A 1 79 ? -5.485 -2.993 2.546 1.00 98.50 79 ALA A C 1
ATOM 590 O O . ALA A 1 79 ? -6.439 -3.332 3.246 1.00 98.50 79 ALA A O 1
ATOM 591 N N . LEU A 1 80 ? -5.621 -2.673 1.255 1.00 98.44 80 LEU A N 1
ATOM 592 C CA . LEU A 1 80 ? -6.908 -2.653 0.555 1.00 98.44 80 LEU A CA 1
ATOM 593 C C . LEU A 1 80 ? -7.585 -4.027 0.527 1.00 98.44 80 LEU A C 1
ATOM 595 O O . LEU A 1 80 ? -8.791 -4.097 0.757 1.00 98.44 80 LEU A O 1
ATOM 599 N N . LEU A 1 81 ? -6.821 -5.100 0.285 1.00 97.69 81 LEU A N 1
ATOM 600 C CA . LEU A 1 81 ? -7.334 -6.476 0.292 1.00 97.69 81 LEU A CA 1
ATOM 601 C C . LEU A 1 81 ? -7.743 -6.959 1.692 1.00 97.69 81 LEU A C 1
ATOM 603 O O . LEU A 1 81 ? -8.644 -7.781 1.825 1.00 97.69 81 LEU A O 1
ATOM 607 N N . SER A 1 82 ? -7.075 -6.470 2.738 1.00 97.12 82 SER A N 1
ATOM 608 C CA . SER A 1 82 ? -7.353 -6.871 4.127 1.00 97.12 82 SER A CA 1
ATOM 609 C C . SER A 1 82 ? -8.516 -6.088 4.747 1.00 97.12 82 SER A C 1
ATOM 611 O O . SER A 1 82 ? -9.138 -6.534 5.716 1.00 97.12 82 SER A O 1
ATOM 613 N N . ALA A 1 83 ? -8.788 -4.895 4.222 1.00 96.94 83 ALA A N 1
ATOM 614 C CA . ALA A 1 83 ? -9.818 -3.986 4.693 1.00 96.94 83 ALA A CA 1
ATOM 615 C C . ALA A 1 83 ? -11.217 -4.409 4.223 1.00 96.94 83 ALA A C 1
ATOM 617 O O . ALA A 1 83 ? -11.430 -4.688 3.048 1.00 96.94 83 ALA A O 1
ATOM 618 N N . ASP A 1 84 ? -12.201 -4.333 5.122 1.00 95.19 84 ASP A N 1
ATOM 619 C CA . ASP A 1 84 ? -13.623 -4.448 4.773 1.00 95.19 84 ASP A CA 1
ATOM 620 C C . ASP A 1 84 ? -13.991 -3.438 3.655 1.00 95.19 84 ASP A C 1
ATOM 622 O O . ASP A 1 84 ? -13.825 -2.226 3.842 1.00 95.19 84 ASP A O 1
ATOM 626 N N . PRO A 1 85 ? -14.445 -3.890 2.473 1.00 95.62 85 PRO A N 1
ATOM 627 C CA . PRO A 1 85 ? -14.718 -3.004 1.343 1.00 95.62 85 PRO A CA 1
ATOM 628 C C . PRO A 1 85 ? -15.876 -2.027 1.596 1.00 95.62 85 PRO A C 1
ATOM 630 O O . PRO A 1 85 ? -15.914 -0.974 0.961 1.00 95.62 85 PRO A O 1
ATOM 633 N N . HIS A 1 86 ? -16.777 -2.324 2.539 1.00 94.31 86 HIS A N 1
ATOM 634 C CA . HIS A 1 86 ? -17.942 -1.492 2.871 1.00 94.31 86 HIS A CA 1
ATOM 635 C C . HIS A 1 86 ? -17.670 -0.451 3.959 1.00 94.31 86 HIS A C 1
ATOM 637 O O . HIS A 1 86 ? -18.566 0.306 4.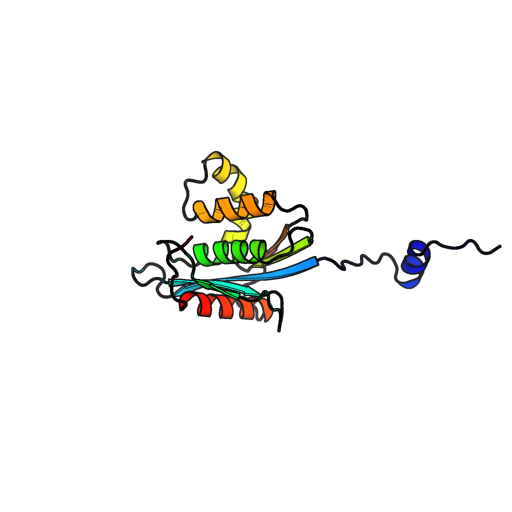334 1.00 94.31 86 HIS A O 1
ATOM 643 N N . LYS A 1 87 ? -16.437 -0.389 4.462 1.00 94.00 87 LYS A N 1
ATOM 644 C CA . LYS A 1 87 ? -16.020 0.560 5.491 1.00 94.00 87 LYS A CA 1
ATOM 645 C C . LYS A 1 87 ? -15.054 1.594 4.940 1.00 94.00 87 LYS A C 1
ATOM 647 O O . LYS A 1 87 ? -14.211 1.288 4.092 1.00 94.00 87 LYS A O 1
ATOM 652 N N . HIS A 1 88 ? -15.178 2.813 5.460 1.00 95.00 88 HIS A N 1
ATOM 653 C CA . HIS A 1 88 ? -14.228 3.887 5.197 1.00 95.00 88 HIS A CA 1
ATOM 654 C C . HIS A 1 88 ? -12.833 3.403 5.598 1.00 95.00 88 HIS A C 1
ATOM 656 O O . HIS A 1 88 ? -12.666 2.863 6.693 1.00 95.00 88 HIS A O 1
ATOM 662 N N . LEU A 1 89 ? -11.847 3.568 4.719 1.00 97.31 89 LEU A N 1
ATOM 663 C CA . LEU A 1 89 ? -10.465 3.185 4.992 1.00 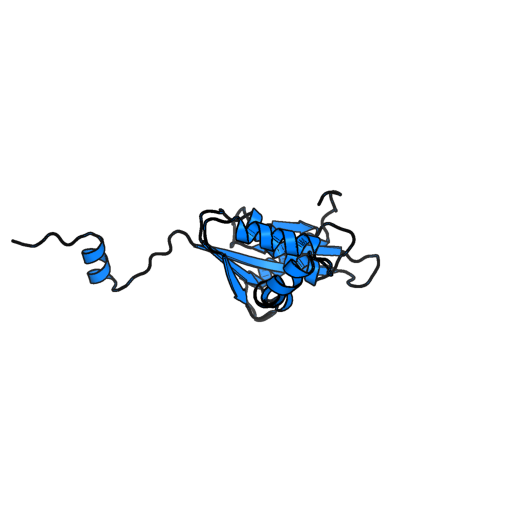97.31 89 LEU A CA 1
ATOM 664 C C . LEU A 1 89 ? -9.542 4.400 4.904 1.00 97.31 89 LEU A C 1
ATOM 666 O O . LEU A 1 89 ? -9.393 4.972 3.830 1.00 97.31 89 LEU A O 1
ATOM 670 N N . THR A 1 90 ? -8.870 4.729 6.001 1.00 98.06 90 THR A N 1
ATOM 671 C CA . THR A 1 90 ? -7.787 5.714 6.021 1.00 98.06 90 THR A CA 1
ATOM 672 C C . THR A 1 90 ? -6.446 4.985 6.028 1.00 98.06 90 THR A C 1
ATOM 674 O O . THR A 1 90 ? -6.139 4.242 6.961 1.00 98.06 90 THR A O 1
ATOM 677 N N . ILE A 1 91 ? -5.660 5.184 4.971 1.00 98.44 91 ILE A N 1
ATOM 678 C CA . ILE A 1 91 ? -4.319 4.619 4.803 1.00 98.44 91 ILE A CA 1
ATOM 679 C C . ILE A 1 91 ? -3.290 5.699 5.131 1.00 98.44 91 ILE A C 1
ATOM 681 O O . ILE A 1 91 ? -3.245 6.745 4.480 1.00 98.44 91 ILE A O 1
ATOM 685 N N . TYR A 1 92 ? -2.458 5.420 6.126 1.00 98.19 92 TYR A N 1
ATOM 686 C CA . TYR A 1 92 ? -1.313 6.226 6.517 1.00 98.19 92 TYR A CA 1
ATOM 687 C C . TYR A 1 92 ? -0.037 5.642 5.908 1.00 98.19 92 TYR A C 1
ATOM 689 O O . TYR A 1 92 ? 0.232 4.451 6.053 1.00 98.19 92 TYR A O 1
ATOM 697 N N . THR A 1 93 ? 0.753 6.478 5.242 1.00 98.00 93 THR A N 1
ATOM 698 C CA . THR A 1 93 ? 2.054 6.098 4.671 1.00 98.00 93 THR A CA 1
ATOM 699 C C . THR A 1 93 ? 3.000 7.291 4.704 1.00 98.00 93 THR A C 1
ATOM 701 O O . THR A 1 93 ? 2.555 8.433 4.593 1.00 98.00 93 THR A O 1
ATOM 704 N N . ASP A 1 94 ? 4.294 7.064 4.875 1.00 95.88 94 ASP A N 1
ATOM 705 C CA . ASP A 1 94 ? 5.331 8.089 4.713 1.00 95.88 94 ASP A CA 1
ATOM 706 C C . ASP A 1 94 ? 5.870 8.185 3.277 1.00 95.88 94 ASP A C 1
ATOM 708 O O . ASP A 1 94 ? 6.585 9.135 2.943 1.00 95.88 94 ASP A O 1
ATOM 712 N N . SER A 1 95 ? 5.451 7.271 2.398 1.00 96.69 95 SER A N 1
ATOM 713 C CA . SER A 1 95 ? 5.824 7.268 0.991 1.00 96.69 95 SER A CA 1
ATOM 714 C C . SER A 1 95 ? 5.156 8.404 0.214 1.00 96.69 95 SER A C 1
ATOM 716 O O . SER A 1 95 ? 4.002 8.321 -0.218 1.00 96.69 95 SER A O 1
ATOM 718 N N . VAL A 1 96 ? 5.933 9.453 -0.067 1.00 96.00 96 VAL A N 1
ATOM 719 C CA . VAL A 1 96 ? 5.570 10.485 -1.057 1.00 96.00 96 VAL A CA 1
ATOM 720 C C . VAL A 1 96 ? 5.326 9.854 -2.429 1.00 96.00 96 VAL A C 1
ATOM 722 O O . VAL A 1 96 ? 4.453 10.302 -3.169 1.00 96.00 96 VAL A O 1
ATOM 725 N N . TYR A 1 97 ? 6.061 8.787 -2.761 1.00 95.88 97 TYR A N 1
ATOM 726 C CA . TYR A 1 97 ? 5.903 8.082 -4.027 1.00 95.88 97 TYR A CA 1
ATOM 727 C C . TYR A 1 97 ? 4.487 7.514 -4.173 1.00 95.88 97 TYR A C 1
ATOM 729 O O . TYR A 1 97 ? 3.840 7.754 -5.187 1.00 95.88 97 TYR A O 1
ATOM 737 N N . VAL A 1 98 ? 3.975 6.817 -3.155 1.00 97.56 98 VAL A N 1
ATOM 738 C CA . VAL A 1 98 ? 2.612 6.262 -3.139 1.00 97.56 98 VAL A CA 1
ATOM 739 C C . VAL A 1 98 ? 1.551 7.359 -3.160 1.00 97.56 98 VAL A C 1
ATOM 741 O O . VAL A 1 98 ? 0.550 7.214 -3.867 1.00 97.56 98 VAL A O 1
ATOM 744 N N . ILE A 1 99 ? 1.760 8.446 -2.409 1.00 97.19 99 ILE A N 1
ATOM 745 C CA . ILE A 1 99 ? 0.847 9.595 -2.408 1.00 97.19 99 ILE A CA 1
ATOM 746 C C . ILE A 1 99 ? 0.724 10.152 -3.828 1.00 97.19 99 ILE A C 1
ATOM 748 O O . ILE A 1 99 ? -0.362 10.090 -4.402 1.00 97.19 99 ILE A O 1
ATOM 752 N N . ASN A 1 100 ? 1.834 10.566 -4.442 1.00 97.06 100 ASN A N 1
ATOM 753 C CA . ASN A 1 100 ? 1.826 11.152 -5.783 1.00 97.06 100 ASN A CA 1
ATOM 754 C C . ASN A 1 100 ? 1.334 10.159 -6.840 1.00 97.06 100 ASN A C 1
ATOM 756 O O . ASN A 1 100 ? 0.587 10.525 -7.748 1.00 97.06 100 ASN A O 1
ATOM 760 N N . MET A 1 101 ? 1.689 8.879 -6.699 1.00 96.44 101 MET A N 1
ATOM 761 C CA . MET A 1 101 ? 1.187 7.811 -7.555 1.00 96.44 101 MET A CA 1
ATOM 762 C C . MET A 1 101 ? -0.347 7.823 -7.600 1.00 96.44 101 MET A C 1
ATOM 764 O O . MET A 1 101 ? -0.923 7.831 -8.686 1.00 96.44 101 MET A O 1
ATOM 768 N N . LEU A 1 102 ? -1.020 7.865 -6.448 1.00 95.88 102 LEU A N 1
ATOM 769 C CA . LEU A 1 102 ? -2.481 7.786 -6.384 1.00 95.88 102 LEU A CA 1
ATOM 770 C C . LEU A 1 102 ? -3.195 9.118 -6.623 1.00 95.88 102 LEU A C 1
ATOM 772 O O . LEU A 1 102 ? -4.325 9.095 -7.112 1.00 95.88 102 LEU A O 1
ATOM 776 N N . THR A 1 103 ? -2.578 10.254 -6.297 1.00 93.69 103 THR A N 1
ATOM 777 C CA . THR A 1 103 ? -3.242 11.566 -6.369 1.00 93.69 103 THR A CA 1
ATOM 778 C C . THR A 1 103 ? -2.893 12.373 -7.612 1.00 93.69 103 THR A C 1
ATOM 780 O O . THR A 1 103 ? -3.708 13.184 -8.042 1.00 93.69 103 THR A O 1
ATOM 783 N N . GLU A 1 104 ? -1.717 12.161 -8.205 1.00 95.06 104 GLU A N 1
ATOM 784 C CA . GLU A 1 104 ? -1.213 12.973 -9.320 1.00 95.06 104 GLU A CA 1
ATOM 785 C C . GLU A 1 104 ? -1.031 12.149 -10.596 1.00 95.06 104 GLU A C 1
ATOM 787 O O . GLU A 1 104 ? -1.465 12.556 -11.671 1.00 95.06 104 GLU A O 1
ATOM 792 N N . TRP A 1 105 ? -0.401 10.976 -10.500 1.00 96.50 105 TRP A N 1
ATOM 793 C CA . TRP A 1 105 ? 0.056 10.250 -11.690 1.00 96.50 105 TRP A CA 1
ATOM 794 C C . TRP A 1 105 ? -1.002 9.302 -12.260 1.00 96.50 105 TRP A C 1
ATOM 796 O O . TRP A 1 105 ? -0.978 9.004 -13.454 1.00 96.50 105 TRP A O 1
ATOM 806 N N . ALA A 1 106 ? -1.943 8.820 -11.444 1.00 94.81 106 ALA A N 1
ATOM 807 C CA . ALA A 1 106 ? -2.915 7.803 -11.853 1.00 94.81 106 ALA A CA 1
ATOM 808 C C . ALA A 1 106 ? -3.659 8.102 -13.172 1.00 94.81 106 ALA A C 1
ATOM 810 O O . ALA A 1 106 ? -3.739 7.182 -13.991 1.00 94.81 106 ALA A O 1
ATOM 811 N N . PRO A 1 107 ? -4.148 9.329 -13.454 1.00 94.94 107 PRO A N 1
ATOM 812 C CA . PRO A 1 107 ? -4.850 9.612 -14.707 1.00 94.94 107 PRO A CA 1
ATOM 813 C C . PRO A 1 107 ? -3.968 9.440 -15.953 1.00 94.94 107 PRO A C 1
ATOM 815 O O . PRO A 1 107 ? -4.350 8.739 -16.891 1.00 94.94 107 PRO A O 1
ATOM 818 N N . GLU A 1 108 ? -2.765 10.022 -15.952 1.00 96.12 108 GLU A N 1
ATOM 819 C CA . GLU A 1 108 ? -1.827 9.935 -17.081 1.00 96.12 108 GLU A CA 1
ATOM 820 C C . GLU A 1 108 ? -1.344 8.492 -17.282 1.00 96.12 108 GLU A C 1
ATOM 822 O O . GLU A 1 108 ? -1.303 7.974 -18.400 1.00 96.12 108 GLU A O 1
ATOM 827 N N . ARG A 1 109 ? -1.031 7.794 -16.184 1.00 95.44 109 ARG A N 1
ATOM 828 C CA . ARG A 1 109 ? -0.553 6.405 -16.226 1.00 95.44 109 ARG A CA 1
ATOM 829 C C . ARG A 1 109 ? -1.642 5.438 -16.690 1.00 95.44 109 ARG A C 1
ATOM 831 O O . ARG A 1 109 ? -1.329 4.497 -17.421 1.00 95.44 109 ARG A O 1
ATOM 838 N N . ALA A 1 110 ? -2.904 5.696 -16.345 1.00 95.62 110 ALA A N 1
ATOM 839 C CA . ALA A 1 110 ? -4.047 4.960 -16.876 1.00 95.62 110 ALA A CA 1
ATOM 840 C C . ALA A 1 110 ? -4.207 5.166 -18.389 1.00 95.62 110 ALA A C 1
ATOM 842 O O . ALA A 1 110 ? -4.390 4.187 -19.114 1.00 95.62 110 ALA A O 1
ATOM 843 N N . ALA A 1 111 ? -4.083 6.408 -18.874 1.00 96.31 111 ALA A N 1
ATOM 844 C CA . ALA A 1 111 ? -4.142 6.723 -20.304 1.00 96.31 111 ALA A CA 1
ATOM 845 C C . ALA A 1 111 ? -3.010 6.041 -21.095 1.00 96.31 111 ALA A C 1
ATOM 847 O O . ALA A 1 111 ? -3.232 5.542 -22.196 1.00 96.31 111 ALA A O 1
ATOM 848 N N . GLY A 1 112 ? -1.818 5.930 -20.499 1.00 95.75 112 GLY A N 1
ATOM 849 C CA . GLY A 1 112 ? -0.681 5.178 -21.043 1.00 95.75 112 GLY A CA 1
ATOM 850 C C . GLY A 1 112 ? -0.776 3.650 -20.901 1.00 95.75 112 GLY A C 1
ATOM 851 O O . GLY A 1 112 ? 0.204 2.946 -21.158 1.00 95.75 112 GLY A O 1
ATOM 852 N N . GLY A 1 113 ? -1.913 3.110 -20.451 1.00 96.19 113 GLY A N 1
ATOM 853 C CA . GLY A 1 113 ? -2.123 1.668 -20.306 1.00 96.19 113 GLY A CA 1
ATOM 854 C C . GLY A 1 113 ? -1.248 1.010 -19.236 1.00 96.19 113 GLY A C 1
ATOM 855 O O . GLY A 1 113 ? -0.974 -0.186 -19.333 1.00 96.19 113 GLY A O 1
ATOM 856 N N . TRP A 1 114 ? -0.810 1.772 -18.228 1.00 96.00 114 TRP A N 1
ATOM 857 C CA . TRP A 1 114 ? 0.023 1.304 -17.112 1.00 96.00 114 TRP A CA 1
ATOM 858 C C . TRP A 1 114 ? 1.408 0.786 -17.520 1.00 96.00 114 TRP A C 1
ATOM 860 O O . TRP A 1 114 ? 2.023 0.014 -16.789 1.00 96.00 114 TRP A O 1
ATOM 870 N N . ARG A 1 115 ? 1.929 1.209 -18.678 1.00 95.56 115 ARG A N 1
ATOM 871 C CA . ARG A 1 115 ? 3.269 0.839 -19.164 1.00 95.56 115 ARG A CA 1
ATOM 872 C C . ARG A 1 115 ? 4.362 1.669 -18.484 1.00 95.56 115 ARG A C 1
ATOM 874 O O . ARG A 1 115 ? 5.044 2.461 -19.126 1.00 95.56 115 ARG A O 1
ATOM 881 N N . VAL A 1 116 ? 4.492 1.506 -17.172 1.00 94.62 116 VAL A N 1
ATOM 882 C CA . VAL A 1 116 ? 5.495 2.164 -16.322 1.00 94.62 116 VAL A CA 1
ATOM 883 C C . VAL A 1 116 ? 6.054 1.185 -15.294 1.00 94.62 116 VAL A C 1
ATOM 885 O O . VAL A 1 116 ? 5.472 0.124 -15.067 1.00 94.62 116 VAL A O 1
ATOM 888 N N . THR A 1 117 ? 7.167 1.541 -14.651 1.00 93.38 117 THR A N 1
ATOM 889 C CA . THR A 1 117 ? 7.720 0.783 -13.518 1.00 93.38 117 THR A CA 1
ATOM 890 C C . THR A 1 117 ? 6.649 0.568 -12.447 1.00 93.38 117 THR A C 1
ATOM 892 O O . THR A 1 117 ? 5.907 1.496 -12.123 1.00 93.38 117 THR A O 1
ATOM 895 N N . ASN A 1 118 ? 6.553 -0.655 -11.913 1.00 95.19 118 ASN A N 1
ATOM 896 C CA . ASN A 1 118 ? 5.497 -1.083 -10.982 1.00 95.19 118 ASN A CA 1
ATOM 897 C C . ASN A 1 118 ? 4.049 -0.921 -11.494 1.00 95.19 118 ASN A C 1
ATOM 899 O O . ASN A 1 118 ? 3.102 -0.939 -10.700 1.00 95.19 118 ASN A O 1
ATOM 903 N N . GLY A 1 119 ? 3.850 -0.751 -12.805 1.00 95.81 119 GLY A N 1
ATOM 904 C CA . GLY A 1 119 ? 2.533 -0.526 -13.403 1.00 95.81 119 GLY A CA 1
ATOM 905 C C . GLY A 1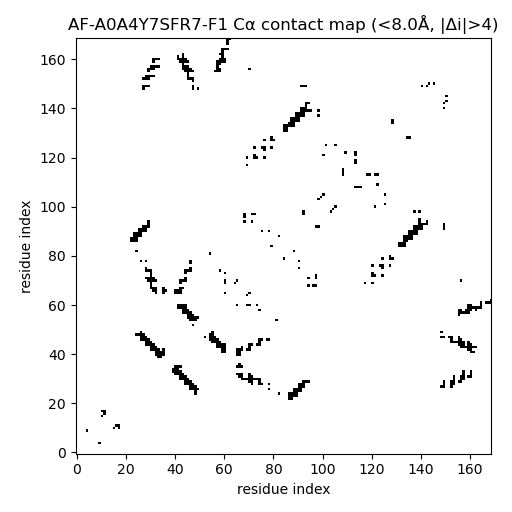 119 ? 1.546 -1.672 -13.170 1.00 95.81 119 GLY A C 1
ATOM 906 O O . GLY A 1 119 ? 0.339 -1.444 -13.109 1.00 95.81 119 GLY A O 1
ATOM 907 N N . ASP A 1 120 ? 2.049 -2.889 -12.967 1.00 95.25 120 ASP A N 1
ATOM 908 C CA . ASP A 1 120 ? 1.273 -4.075 -12.615 1.00 95.25 120 ASP A CA 1
ATOM 909 C C . ASP A 1 120 ? 0.546 -3.920 -11.268 1.00 95.25 120 ASP A C 1
ATOM 911 O O . ASP A 1 120 ? -0.684 -4.034 -11.220 1.00 95.25 120 ASP A O 1
ATOM 915 N N . ILE A 1 121 ? 1.275 -3.597 -10.192 1.00 96.31 121 ILE A N 1
ATOM 916 C CA . ILE A 1 121 ? 0.691 -3.409 -8.854 1.00 96.31 121 ILE A CA 1
ATOM 917 C C . ILE A 1 121 ? -0.073 -2.090 -8.794 1.00 96.31 121 ILE A C 1
ATOM 919 O O . ILE A 1 121 ? -1.161 -2.039 -8.225 1.00 96.31 121 ILE A O 1
ATOM 923 N N . PHE A 1 122 ? 0.443 -1.031 -9.418 1.00 96.69 122 PHE A N 1
ATOM 924 C CA . PHE A 1 122 ? -0.242 0.257 -9.438 1.00 96.69 122 PHE A CA 1
ATOM 925 C C . PHE A 1 122 ? -1.642 0.131 -10.063 1.00 96.69 122 PHE A C 1
ATOM 927 O O . PHE A 1 122 ? -2.640 0.529 -9.454 1.00 96.69 122 PHE A O 1
ATOM 934 N N . ARG A 1 123 ? -1.754 -0.535 -11.219 1.00 97.50 123 ARG A N 1
ATOM 935 C CA . ARG A 1 123 ? -3.051 -0.838 -11.836 1.00 97.50 123 ARG A CA 1
ATOM 936 C C . ARG A 1 123 ? -3.965 -1.618 -10.891 1.00 97.50 123 ARG A C 1
ATOM 938 O O . ARG A 1 123 ? -5.153 -1.309 -10.812 1.00 97.50 123 ARG A O 1
ATOM 945 N N . ALA A 1 124 ? -3.432 -2.612 -10.177 1.00 97.56 124 ALA A N 1
ATOM 946 C CA . ALA A 1 124 ? -4.201 -3.411 -9.225 1.00 97.56 124 ALA A CA 1
ATOM 947 C C . ALA A 1 124 ? -4.721 -2.570 -8.046 1.00 97.56 124 ALA A C 1
ATOM 949 O O . ALA A 1 124 ? -5.889 -2.697 -7.676 1.00 97.56 124 ALA A O 1
ATOM 950 N N . VAL A 1 125 ? -3.904 -1.665 -7.499 1.00 98.31 125 VAL A N 1
ATOM 951 C CA . VAL A 1 125 ? -4.309 -0.730 -6.437 1.00 98.31 125 VAL A CA 1
ATOM 952 C C . VAL A 1 125 ? -5.444 0.169 -6.918 1.00 98.31 125 VAL A C 1
ATOM 954 O O . VAL A 1 125 ? -6.488 0.224 -6.269 1.00 98.31 125 VAL A O 1
ATOM 957 N N . VAL A 1 126 ? -5.287 0.820 -8.076 1.00 98.19 126 VAL A N 1
ATOM 958 C CA . VAL A 1 126 ? -6.312 1.724 -8.627 1.00 98.19 126 VAL A CA 1
ATOM 959 C C . VAL A 1 126 ? -7.613 0.976 -8.910 1.00 98.19 126 VAL A C 1
ATOM 961 O O . VAL A 1 126 ? -8.687 1.452 -8.540 1.00 98.19 126 VAL A O 1
ATOM 964 N N . ALA A 1 127 ? -7.535 -0.215 -9.510 1.00 97.94 127 ALA A N 1
ATOM 965 C CA . ALA A 1 127 ? -8.705 -1.056 -9.747 1.00 97.94 127 ALA A CA 1
ATOM 966 C C . ALA A 1 127 ? -9.399 -1.451 -8.435 1.00 97.94 127 ALA A C 1
ATOM 968 O O . ALA A 1 127 ? -10.625 -1.379 -8.341 1.00 97.94 127 ALA A O 1
ATOM 969 N N . THR A 1 128 ? -8.622 -1.798 -7.406 1.00 98.06 128 THR A N 1
ATOM 970 C CA . THR A 1 128 ? -9.159 -2.180 -6.096 1.00 98.06 128 THR A CA 1
ATOM 971 C C . THR A 1 128 ? -9.859 -1.000 -5.436 1.00 98.06 128 THR A C 1
ATOM 973 O O . THR A 1 128 ? -11.011 -1.146 -5.043 1.00 98.06 128 THR A O 1
ATOM 976 N N . ILE A 1 129 ? -9.235 0.183 -5.390 1.00 97.44 129 ILE A N 1
ATOM 977 C CA . ILE A 1 129 ? -9.860 1.409 -4.863 1.00 97.44 129 ILE A CA 1
ATOM 978 C C . ILE A 1 129 ? -11.161 1.713 -5.611 1.00 97.44 129 ILE A C 1
ATOM 980 O O . ILE A 1 129 ? -12.188 1.914 -4.973 1.00 97.44 129 ILE A O 1
ATOM 984 N N . LYS A 1 130 ? -11.146 1.676 -6.951 1.00 96.88 130 LYS A N 1
ATOM 985 C CA . LYS A 1 130 ? -12.330 1.945 -7.782 1.00 96.88 130 LYS A CA 1
ATOM 986 C C . LYS A 1 130 ? -13.477 0.964 -7.522 1.00 96.88 130 LYS A C 1
ATOM 988 O O . LYS A 1 130 ? -14.636 1.340 -7.650 1.00 96.88 130 LYS A O 1
ATOM 993 N N . SER A 1 131 ? -13.164 -0.287 -7.187 1.00 96.88 131 SER A N 1
ATOM 994 C CA . SER A 1 131 ? -14.168 -1.320 -6.907 1.00 96.88 131 SER A CA 1
ATOM 995 C C . SER A 1 131 ? -14.769 -1.246 -5.499 1.00 96.88 131 SER A C 1
ATOM 997 O O . SER A 1 131 ? -15.768 -1.914 -5.231 1.00 96.88 131 SER A O 1
ATOM 999 N N . ARG A 1 132 ? -14.177 -0.462 -4.585 1.00 96.12 132 ARG A N 1
ATOM 1000 C CA . ARG A 1 132 ? -14.665 -0.357 -3.207 1.00 96.12 132 ARG A CA 1
ATOM 1001 C C . ARG A 1 132 ? -15.938 0.499 -3.145 1.00 96.12 132 ARG A C 1
ATOM 1003 O O . ARG A 1 132 ? -15.935 1.619 -3.648 1.00 96.12 132 ARG A O 1
ATOM 1010 N N . PRO A 1 133 ? -17.004 0.025 -2.476 1.00 94.12 133 PRO A N 1
ATOM 1011 C CA . PRO A 1 133 ? -18.217 0.814 -2.263 1.00 94.12 133 PRO A CA 1
ATOM 1012 C C . PRO A 1 133 ? -18.032 1.933 -1.228 1.00 94.12 133 PRO A C 1
ATOM 1014 O O . PRO A 1 133 ? -18.743 2.932 -1.285 1.00 94.12 133 PRO A O 1
ATOM 1017 N N . ALA A 1 134 ? -17.100 1.779 -0.282 1.00 94.06 134 ALA A N 1
ATOM 1018 C CA . ALA A 1 134 ? -16.773 2.806 0.702 1.00 94.06 134 ALA A CA 1
ATOM 1019 C C . ALA A 1 134 ? -15.447 3.518 0.374 1.00 94.06 134 ALA A C 1
ATOM 1021 O O . ALA A 1 134 ? -14.541 2.904 -0.201 1.00 94.06 134 ALA A O 1
ATOM 1022 N N . PRO A 1 135 ? -15.306 4.802 0.756 1.00 94.38 135 PRO A N 1
ATOM 1023 C CA . PRO A 1 135 ? -14.175 5.630 0.352 1.00 94.38 135 PRO A CA 1
ATOM 1024 C C . PRO A 1 135 ? -12.843 5.182 0.966 1.00 94.38 135 PRO A C 1
ATOM 1026 O O . PRO A 1 135 ? -12.790 4.588 2.049 1.00 94.38 135 PRO A O 1
ATOM 1029 N N . VAL A 1 136 ? -11.764 5.534 0.264 1.00 96.56 136 VAL A N 1
ATOM 1030 C CA . VAL A 1 136 ? -10.377 5.427 0.728 1.00 96.56 136 VAL A CA 1
ATOM 1031 C C . VAL A 1 136 ? -9.801 6.833 0.866 1.00 96.56 136 VAL A C 1
ATOM 1033 O O . VAL A 1 136 ? -9.890 7.628 -0.068 1.00 96.56 136 VAL A O 1
ATOM 1036 N N . VAL A 1 137 ? -9.194 7.129 2.012 1.00 96.81 137 VAL A N 1
ATOM 1037 C CA . VAL A 1 137 ? -8.479 8.379 2.283 1.00 96.81 137 VAL A CA 1
ATOM 1038 C C . VAL A 1 137 ? -7.001 8.069 2.468 1.00 96.81 137 VAL A C 1
ATOM 1040 O O . VAL A 1 137 ? -6.637 7.162 3.211 1.00 96.81 137 VAL A O 1
ATOM 1043 N N . LEU A 1 138 ? -6.143 8.837 1.802 1.00 96.69 138 LEU A N 1
ATOM 1044 C CA . LEU A 1 138 ? -4.695 8.759 1.967 1.00 96.69 138 LEU A CA 1
ATOM 1045 C C . LEU A 1 138 ? -4.231 9.863 2.915 1.00 96.69 138 LEU A C 1
ATOM 1047 O O . LEU A 1 138 ? -4.647 11.018 2.795 1.00 96.69 138 LEU A O 1
ATOM 1051 N N . ARG A 1 139 ? -3.360 9.514 3.859 1.00 96.50 139 ARG A N 1
ATOM 1052 C CA . ARG A 1 139 ? -2.737 10.454 4.789 1.00 96.50 139 ARG A CA 1
ATOM 1053 C C . ARG A 1 139 ? -1.236 10.240 4.786 1.00 96.50 139 ARG A C 1
ATOM 1055 O O . ARG A 1 139 ? -0.753 9.186 5.186 1.00 96.50 139 ARG A O 1
ATOM 1062 N N . GLN A 1 140 ? -0.504 11.267 4.373 1.00 95.06 140 GLN A N 1
ATOM 1063 C CA . GLN A 1 140 ? 0.939 11.245 4.518 1.00 95.06 140 GLN A CA 1
ATOM 1064 C C . GLN A 1 140 ? 1.309 11.429 5.994 1.00 95.06 140 GLN A C 1
ATOM 1066 O O . GLN A 1 140 ? 0.809 12.342 6.656 1.00 95.06 140 GLN A O 1
ATOM 1071 N N . VAL A 1 141 ? 2.196 10.581 6.501 1.00 93.81 141 VAL A N 1
ATOM 1072 C CA . VAL A 1 141 ? 2.873 10.783 7.786 1.00 93.81 141 VAL A CA 1
ATOM 1073 C C . VAL A 1 141 ? 4.343 11.092 7.547 1.00 93.81 141 VAL A C 1
ATOM 1075 O O . VAL A 1 141 ? 4.884 10.852 6.471 1.00 93.81 141 VAL A O 1
ATOM 1078 N N . LYS A 1 142 ? 5.003 11.686 8.537 1.00 88.62 142 LYS A N 1
ATOM 1079 C CA . LYS A 1 142 ? 6.432 11.961 8.436 1.00 88.62 142 LYS A CA 1
ATOM 1080 C C . LYS A 1 142 ? 7.200 10.680 8.771 1.00 88.62 142 LYS A C 1
ATOM 1082 O O . LYS A 1 142 ? 7.019 10.135 9.857 1.00 88.62 142 LYS A O 1
ATOM 1087 N N . GLY A 1 143 ? 8.045 10.218 7.852 1.00 80.00 143 GLY A N 1
ATOM 1088 C CA . GLY A 1 143 ? 8.928 9.076 8.099 1.00 80.00 143 GLY A CA 1
ATOM 1089 C C . GLY A 1 143 ? 9.904 9.363 9.243 1.00 80.00 143 GLY A C 1
ATOM 1090 O O . GLY A 1 143 ? 10.322 10.510 9.437 1.00 80.00 143 GLY A O 1
ATOM 1091 N N . HIS A 1 144 ? 10.235 8.330 10.021 1.00 69.62 144 HIS A N 1
ATOM 1092 C CA . HIS A 1 144 ? 11.183 8.383 11.145 1.00 69.62 144 HIS A CA 1
ATOM 1093 C C . HIS A 1 144 ? 10.919 9.501 12.173 1.00 69.62 144 HIS A C 1
ATOM 1095 O O . HIS A 1 144 ? 11.845 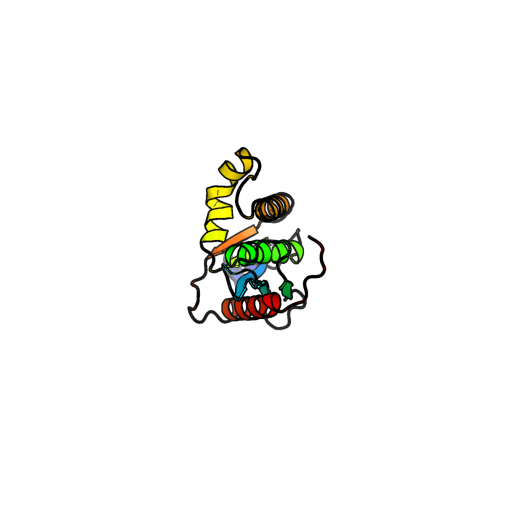10.037 12.782 1.00 69.62 144 HIS A O 1
ATOM 1101 N N . SER A 1 145 ? 9.653 9.874 12.382 1.00 78.81 145 SER A N 1
ATOM 1102 C CA . SER A 1 145 ? 9.275 10.953 13.303 1.00 78.81 145 SER A CA 1
ATOM 1103 C C . SER A 1 145 ? 8.860 10.472 14.701 1.00 78.81 145 SER A C 1
ATOM 1105 O O . SER A 1 145 ? 8.215 11.230 15.423 1.00 78.81 145 SER A O 1
ATOM 1107 N N . GLY A 1 146 ? 9.142 9.214 15.062 1.00 79.00 146 GLY A N 1
ATOM 1108 C CA . GLY A 1 146 ? 8.672 8.594 16.310 1.00 79.00 146 GLY A CA 1
ATOM 1109 C C . GLY A 1 146 ? 7.177 8.251 16.308 1.00 79.00 146 GLY A C 1
ATOM 1110 O O . GLY A 1 146 ? 6.536 8.234 17.359 1.00 79.00 146 GLY A O 1
ATOM 1111 N N . ASN A 1 147 ? 6.591 8.028 15.127 1.00 89.81 147 ASN A N 1
ATOM 1112 C CA . ASN A 1 147 ? 5.219 7.547 15.017 1.00 89.81 147 ASN A CA 1
ATOM 1113 C C . ASN A 1 147 ? 5.205 6.025 15.194 1.00 89.81 147 ASN A C 1
ATOM 1115 O O . ASN A 1 147 ? 5.393 5.289 14.229 1.00 89.81 147 ASN A O 1
ATOM 1119 N N . ALA A 1 148 ? 4.891 5.570 16.407 1.00 93.75 148 ALA A N 1
ATOM 1120 C CA . ALA A 1 148 ? 4.912 4.153 16.768 1.00 93.75 148 ALA A CA 1
ATOM 1121 C C . ALA A 1 148 ? 4.079 3.241 15.843 1.00 93.75 148 ALA A C 1
ATOM 1123 O O . ALA A 1 148 ? 4.400 2.064 15.694 1.00 93.75 148 ALA A O 1
ATOM 1124 N N . HIS A 1 149 ? 3.013 3.748 15.213 1.00 94.56 149 HIS A N 1
ATOM 1125 C CA . HIS A 1 149 ? 2.232 2.957 14.259 1.00 94.56 149 HIS A CA 1
ATOM 1126 C C . HIS A 1 149 ? 2.915 2.828 12.894 1.00 94.56 149 HIS A C 1
ATOM 1128 O O . HIS A 1 149 ? 2.832 1.767 12.277 1.00 94.56 149 HIS A O 1
ATOM 1134 N N . ASN A 1 150 ? 3.592 3.885 12.434 1.00 95.12 150 ASN A N 1
ATOM 1135 C CA . ASN A 1 150 ? 4.407 3.828 11.221 1.00 95.12 150 ASN A CA 1
ATOM 1136 C C . ASN A 1 150 ? 5.628 2.933 11.446 1.00 95.12 150 ASN A C 1
ATOM 1138 O O . ASN A 1 150 ? 5.884 2.045 10.645 1.00 95.12 150 ASN A O 1
ATOM 1142 N N . ASP A 1 151 ? 6.294 3.081 12.593 1.00 95.69 151 ASP A N 1
ATOM 1143 C CA . ASP A 1 151 ? 7.431 2.242 12.982 1.00 95.69 151 ASP A CA 1
ATOM 1144 C C . ASP A 1 151 ? 7.019 0.757 13.066 1.00 95.69 151 ASP A C 1
ATOM 1146 O O . ASP A 1 151 ? 7.756 -0.137 12.657 1.00 95.69 151 ASP A O 1
ATOM 1150 N N . ALA A 1 152 ? 5.797 0.465 13.529 1.00 97.12 152 ALA A N 1
ATOM 1151 C CA . ALA A 1 152 ? 5.262 -0.895 13.508 1.00 97.12 152 ALA A CA 1
ATOM 1152 C C . ALA A 1 152 ? 5.023 -1.427 12.081 1.00 97.12 152 ALA A C 1
ATOM 1154 O O . ALA A 1 152 ? 5.217 -2.621 11.841 1.00 97.12 152 ALA A O 1
ATOM 1155 N N . ALA A 1 153 ? 4.600 -0.578 11.138 1.00 97.94 153 ALA A N 1
ATOM 1156 C CA . ALA A 1 153 ? 4.460 -0.956 9.733 1.00 97.94 153 ALA A CA 1
ATOM 1157 C C . ALA A 1 153 ? 5.830 -1.211 9.077 1.00 97.94 153 ALA A C 1
ATOM 1159 O O . ALA A 1 153 ? 5.980 -2.241 8.419 1.00 97.94 153 ALA A O 1
ATOM 1160 N N . ASP A 1 154 ? 6.830 -0.364 9.334 1.00 97.12 154 ASP A N 1
ATOM 1161 C CA . ASP A 1 154 ? 8.225 -0.538 8.891 1.00 97.12 154 ASP A CA 1
ATOM 1162 C C . ASP A 1 154 ? 8.804 -1.875 9.371 1.00 97.12 154 ASP A C 1
ATOM 1164 O O . ASP A 1 154 ? 9.291 -2.696 8.590 1.00 97.12 154 ASP A O 1
ATOM 1168 N N . GLU A 1 155 ? 8.648 -2.187 10.660 1.00 97.06 155 GLU A N 1
ATOM 1169 C CA . GLU A 1 155 ? 9.110 -3.461 11.218 1.00 97.06 155 GLU A CA 1
ATOM 1170 C C . GLU A 1 155 ? 8.410 -4.674 10.585 1.00 97.06 155 GLU A C 1
ATOM 1172 O O . GLU A 1 155 ? 9.025 -5.729 10.380 1.00 97.06 155 GLU A O 1
ATOM 1177 N N . LEU A 1 156 ? 7.129 -4.552 10.222 1.00 98.31 156 LEU A N 1
ATOM 1178 C CA . LEU A 1 156 ? 6.441 -5.590 9.455 1.00 98.31 156 LEU A CA 1
ATOM 1179 C C . LEU A 1 156 ? 6.971 -5.683 8.019 1.00 98.31 156 LEU A C 1
ATOM 1181 O O . LEU A 1 156 ? 7.096 -6.798 7.505 1.00 98.31 156 LEU A O 1
ATOM 1185 N N . ALA A 1 157 ? 7.307 -4.563 7.383 1.00 98.06 157 ALA A N 1
ATOM 1186 C CA . ALA A 1 157 ? 7.861 -4.528 6.036 1.00 98.06 157 ALA A CA 1
ATOM 1187 C C . ALA A 1 157 ? 9.251 -5.175 5.978 1.00 98.06 157 ALA A C 1
ATOM 1189 O O . ALA A 1 157 ? 9.482 -6.064 5.153 1.00 98.06 157 ALA A O 1
ATOM 1190 N N . LYS A 1 158 ? 10.139 -4.832 6.919 1.00 97.25 158 LYS A N 1
ATOM 1191 C CA . LYS A 1 158 ? 11.462 -5.457 7.089 1.00 97.25 158 LYS A CA 1
ATOM 1192 C C . LYS A 1 158 ? 11.355 -6.970 7.252 1.00 97.25 158 LYS A C 1
ATOM 1194 O O . LYS A 1 158 ? 12.048 -7.716 6.563 1.00 97.25 158 LYS A O 1
ATOM 1199 N N . LYS A 1 159 ? 10.439 -7.450 8.104 1.00 97.56 159 LYS A N 1
ATOM 1200 C CA . LYS A 1 159 ? 10.153 -8.892 8.240 1.00 97.56 159 LYS A CA 1
ATOM 1201 C C . LYS A 1 159 ? 9.683 -9.502 6.919 1.00 97.56 159 LYS A C 1
ATOM 1203 O O . LYS A 1 159 ? 10.126 -10.589 6.554 1.00 97.56 159 LYS A O 1
ATOM 1208 N N . GLY A 1 160 ? 8.829 -8.791 6.181 1.00 97.38 160 GLY A N 1
ATOM 1209 C CA . GLY A 1 160 ? 8.309 -9.212 4.879 1.00 97.38 160 GLY A CA 1
ATOM 1210 C C . GLY A 1 160 ? 9.399 -9.484 3.840 1.00 97.38 160 GLY A C 1
ATOM 1211 O O . GLY A 1 160 ? 9.305 -10.461 3.098 1.00 97.38 160 GLY A O 1
ATOM 1212 N N . ALA A 1 161 ? 10.473 -8.689 3.830 1.00 96.38 161 ALA A N 1
ATOM 1213 C CA . ALA A 1 161 ? 11.589 -8.853 2.894 1.00 96.38 161 ALA A CA 1
ATOM 1214 C C . ALA A 1 161 ? 12.313 -10.204 3.071 1.00 96.38 161 ALA A C 1
ATOM 1216 O O . ALA A 1 161 ? 12.799 -10.809 2.107 1.00 96.38 161 ALA A O 1
ATOM 1217 N N . TRP A 1 162 ? 12.331 -10.727 4.297 1.00 95.12 162 TRP A N 1
ATOM 1218 C CA . TRP A 1 162 ? 12.986 -11.990 4.635 1.00 95.12 162 TRP A CA 1
ATOM 1219 C C . TRP A 1 162 ? 12.101 -13.224 4.459 1.00 95.12 162 TRP A C 1
ATOM 1221 O O . TRP A 1 162 ? 12.624 -14.341 4.433 1.00 95.12 162 TRP A O 1
ATOM 1231 N N . LEU A 1 163 ? 10.793 -13.052 4.243 1.00 93.69 163 LEU A N 1
ATOM 1232 C CA . LEU A 1 163 ? 9.894 -14.163 3.934 1.00 93.69 163 LEU A CA 1
ATOM 1233 C C . LEU A 1 163 ? 10.286 -14.851 2.615 1.00 93.69 163 LEU A C 1
ATOM 1235 O O . LEU A 1 163 ? 10.870 -14.243 1.702 1.00 93.69 163 LEU A O 1
ATOM 1239 N N . GLN A 1 164 ? 9.977 -16.145 2.517 1.00 83.81 164 GLN A N 1
ATOM 1240 C CA . GLN A 1 164 ? 10.154 -16.903 1.280 1.00 83.81 164 GLN A CA 1
ATOM 1241 C C . GLN A 1 164 ? 9.147 -16.431 0.228 1.00 83.81 164 GLN A C 1
ATOM 1243 O O . GLN A 1 164 ? 7.993 -16.135 0.537 1.00 83.81 164 GLN A O 1
ATOM 1248 N N . TRP A 1 165 ? 9.593 -16.339 -1.024 1.00 71.00 165 TRP A N 1
ATOM 1249 C CA . TRP A 1 165 ? 8.702 -16.024 -2.133 1.00 71.00 165 TRP A CA 1
ATOM 1250 C C . TRP A 1 165 ? 7.964 -17.300 -2.547 1.00 71.00 165 TRP A C 1
ATOM 1252 O O . TRP A 1 165 ? 8.589 -18.268 -2.963 1.00 71.00 165 TRP A O 1
ATOM 1262 N N . SER A 1 166 ? 6.634 -17.295 -2.444 1.00 64.94 166 SER A N 1
ATOM 1263 C CA . SER A 1 166 ? 5.770 -18.424 -2.811 1.00 64.94 166 SER A CA 1
ATOM 1264 C C . SER A 1 166 ? 5.530 -18.596 -4.322 1.00 64.94 166 SER A C 1
ATOM 1266 O O . SER A 1 166 ? 4.744 -19.450 -4.709 1.00 64.94 166 SER A O 1
ATOM 1268 N N . GLY A 1 167 ? 6.165 -17.795 -5.187 1.00 57.88 167 GLY A N 1
ATOM 1269 C CA . GLY A 1 167 ? 6.093 -17.942 -6.649 1.00 57.88 167 GLY A CA 1
ATOM 1270 C C . GLY A 1 167 ? 4.823 -17.429 -7.344 1.00 57.88 167 GLY A C 1
ATOM 1271 O O . GLY A 1 167 ? 4.745 -17.518 -8.563 1.00 57.88 167 GLY A O 1
ATOM 1272 N N . THR A 1 168 ? 3.852 -16.855 -6.630 1.00 56.22 168 THR A N 1
ATOM 1273 C CA . THR A 1 168 ? 2.584 -16.370 -7.215 1.00 56.22 168 THR A CA 1
ATOM 1274 C C . THR A 1 168 ? 2.384 -14.870 -6.998 1.00 56.22 168 THR A C 1
ATOM 1276 O O . THR A 1 168 ? 2.623 -14.375 -5.893 1.00 56.22 168 THR A O 1
ATOM 1279 N N . PHE A 1 169 ? 1.955 -14.167 -8.051 1.00 54.03 169 PHE A N 1
ATOM 1280 C CA . PHE A 1 169 ? 1.444 -12.793 -8.020 1.00 54.03 169 PHE A CA 1
ATOM 1281 C C . PHE A 1 169 ? -0.083 -12.823 -8.042 1.00 54.03 169 PHE A C 1
ATOM 1283 O O . PHE A 1 169 ? -0.621 -13.593 -8.869 1.00 54.03 169 PHE A O 1
#

InterPro domains:
  IPR002156 Ribonuclease H domain [PF00075] (24-161)
  IPR002156 Ribonuclease H domain [PS50879] (21-162)
  IPR012337 Ribonuclease H-like superfamily [SSF53098] (25-163)
  IPR036397 Ribonuclease H superfamily [G3DSA:3.30.420.10] (20-165)
  IPR050092 Ribonuclease H [PTHR10642] (25-165)

Organism: Coprinellus micaceus (NCBI:txid71717)

pLDDT: mean 90.1, std 12.37, range [41.44, 98.69]

Mean predicted aligned error: 7.6 Å

Radius of gyration: 19.17 Å; Cα contacts (8 Å, |Δi|>4): 326; chains: 1; bounding box: 68×38×47 Å

Foldseek 3Di:
DDPPDDPVRVVCVVPNPDDDQPFEFEKEKFKDWDPAPDQLIWIKIWIFRDPPDPLTAIATQDDNHRHRLSRRLVNLLSNLVSDDLAGEYEYEYQDPVNVCLVPPCVVVCVVVVLPDVSSVSSVSSVVSQVPRPHHYHYDHDHPPPPPVRNVNRVVSGVVNRPDDDPNDD

Nearest PDB structures (foldseek):
  1wsj-assembly3_C  TM=8.634E-01  e=5.893E-11  Escherichia coli
  2z1i-assembly2_B  TM=7.983E-01  e=1.053E-11  Escherichia coli
  1rbv-assembly1_A  TM=8.117E-01  e=2.578E-10  Escherichia coli
  1wsj-assembly7_G  TM=7.941E-01  e=1.844E-09  Escherichia coli
  2zqb-assembly1_B  TM=8.158E-01  e=1.492E-08  Shewanella oneidensis

Solvent-accessible surface area (backbone atoms only — not comparable to full-atom values): 9270 Å² total; per-residue (Å²): 134,84,77,83,67,51,72,66,55,51,48,38,75,75,70,38,95,70,83,80,77,90,53,66,45,57,33,19,32,19,36,22,44,47,55,58,94,47,96,75,29,25,11,0,12,0,26,28,55,52,92,93,39,85,75,41,42,56,32,48,50,61,70,91,71,27,33,38,69,55,5,35,50,46,8,50,37,52,44,58,73,68,44,65,51,82,30,36,35,39,42,35,28,53,53,62,64,56,50,43,44,70,76,65,42,44,68,63,39,55,74,59,71,35,82,52,90,64,20,70,60,53,52,50,40,55,52,50,58,70,69,34,86,27,59,77,45,83,40,83,47,72,69,94,67,80,47,68,58,54,53,51,3,39,56,23,0,52,54,4,27,72,46,79,80,86,87,69,126